Protein AF-A0A1I5DA30-F1 (afdb_monomer_lite)

Structure (mmCIF, N/CA/C/O backbone):
data_AF-A0A1I5DA30-F1
#
_entry.id   AF-A0A1I5DA30-F1
#
loop_
_atom_site.group_PDB
_atom_site.id
_atom_site.type_symbol
_atom_site.label_atom_id
_atom_site.label_alt_id
_atom_site.label_comp_id
_atom_site.label_asym_id
_atom_site.label_entity_id
_atom_site.label_seq_id
_atom_site.pdbx_PDB_ins_code
_atom_site.Cartn_x
_atom_site.Cartn_y
_atom_site.Cartn_z
_atom_site.occupancy
_atom_site.B_iso_or_equiv
_atom_site.auth_seq_id
_atom_site.auth_comp_id
_atom_site.auth_asym_id
_atom_site.auth_atom_id
_atom_site.pdbx_PDB_model_num
ATOM 1 N N . MET A 1 1 ? 41.205 16.013 -15.528 1.00 46.28 1 MET A N 1
ATOM 2 C CA . MET A 1 1 ? 39.921 15.356 -15.847 1.00 46.28 1 MET A CA 1
ATOM 3 C C . MET A 1 1 ? 38.847 16.432 -15.744 1.00 46.28 1 MET A C 1
ATOM 5 O O . MET A 1 1 ? 38.474 16.796 -14.638 1.00 46.28 1 MET A O 1
ATOM 9 N N . LEU A 1 2 ? 38.482 17.070 -16.859 1.00 53.66 2 LEU A N 1
ATOM 10 C CA . LEU A 1 2 ? 37.397 18.057 -16.873 1.00 53.66 2 LEU A CA 1
ATOM 11 C C . LEU A 1 2 ? 36.085 17.271 -16.854 1.00 53.66 2 LEU A C 1
ATOM 13 O O . LEU A 1 2 ? 35.839 16.479 -17.760 1.00 53.66 2 LEU A O 1
ATOM 17 N N . LEU A 1 3 ? 35.298 17.428 -15.789 1.00 59.16 3 LEU A N 1
ATOM 18 C CA . LEU A 1 3 ? 33.930 16.920 -15.739 1.00 59.16 3 LEU A CA 1
ATOM 19 C C . LEU A 1 3 ? 33.160 17.544 -16.904 1.00 59.16 3 LEU A C 1
ATOM 21 O O . LEU A 1 3 ? 33.033 18.765 -16.983 1.00 59.16 3 LEU A O 1
ATOM 25 N N . ASP A 1 4 ? 32.686 16.708 -17.821 1.00 70.38 4 ASP A N 1
ATOM 26 C CA . ASP A 1 4 ? 31.828 17.137 -18.918 1.00 70.38 4 ASP A CA 1
ATOM 27 C C . ASP A 1 4 ? 30.427 17.423 -18.363 1.00 70.38 4 ASP A C 1
ATOM 29 O O . ASP A 1 4 ? 29.541 16.566 -18.320 1.00 70.38 4 ASP A O 1
ATOM 33 N N . TRP A 1 5 ? 30.258 18.646 -17.860 1.00 70.69 5 TRP A N 1
ATOM 34 C CA . TRP A 1 5 ? 29.024 19.129 -17.245 1.00 70.69 5 TRP A CA 1
ATOM 35 C C . TRP A 1 5 ? 27.815 19.035 -18.187 1.00 70.69 5 TRP A C 1
ATOM 37 O O . TRP A 1 5 ? 26.694 18.867 -17.711 1.00 70.69 5 TRP A O 1
ATOM 47 N N . SER A 1 6 ? 28.024 19.048 -19.508 1.00 70.75 6 SER A N 1
ATOM 48 C CA . SER A 1 6 ? 26.951 18.860 -20.495 1.00 70.75 6 SER A CA 1
ATOM 49 C C . SER A 1 6 ? 26.363 17.438 -20.453 1.00 70.75 6 SER A C 1
ATOM 51 O O . SER A 1 6 ? 25.149 17.234 -20.551 1.00 70.75 6 SER A O 1
ATOM 53 N N . ASN A 1 7 ? 27.217 16.447 -20.192 1.00 74.94 7 ASN A N 1
ATOM 54 C CA . ASN A 1 7 ? 26.859 15.038 -20.046 1.00 74.94 7 ASN A CA 1
ATOM 55 C C . ASN A 1 7 ? 26.171 14.766 -18.694 1.00 74.94 7 ASN A C 1
ATOM 57 O O . ASN A 1 7 ? 25.268 13.940 -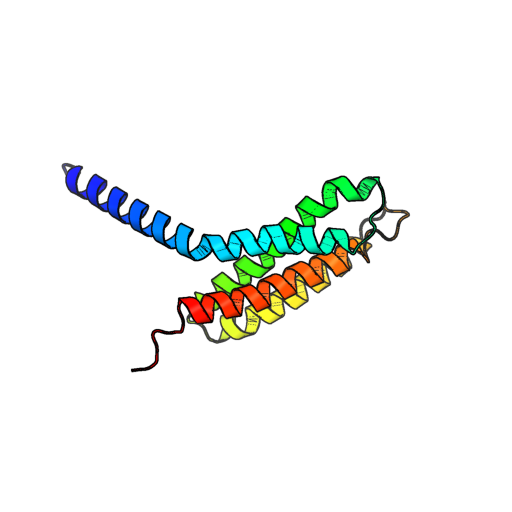18.594 1.00 74.94 7 ASN A O 1
ATOM 61 N N . VAL A 1 8 ? 26.560 15.495 -17.641 1.00 76.50 8 VAL A N 1
ATOM 62 C CA . VAL A 1 8 ? 25.922 15.403 -16.316 1.00 76.50 8 VAL A CA 1
ATOM 63 C C . VAL A 1 8 ? 24.512 15.999 -16.338 1.00 76.50 8 VAL A C 1
ATOM 65 O O . VAL A 1 8 ? 23.578 15.373 -15.841 1.00 76.50 8 VAL A O 1
ATOM 68 N N . VAL A 1 9 ? 24.332 17.173 -16.953 1.00 79.81 9 VAL A N 1
ATOM 69 C CA . VAL A 1 9 ? 23.024 17.848 -17.040 1.00 79.81 9 VAL A CA 1
ATOM 70 C C . VAL A 1 9 ? 22.032 17.048 -17.888 1.00 79.81 9 VAL A C 1
ATOM 72 O O . VAL A 1 9 ? 20.889 16.870 -17.473 1.00 79.81 9 VAL A O 1
ATOM 75 N N . SER A 1 10 ? 22.460 16.499 -19.027 1.00 78.06 10 SER A N 1
ATOM 76 C CA . SER A 1 10 ? 21.599 15.660 -19.877 1.00 78.06 10 SER A CA 1
ATOM 77 C C . SER A 1 10 ? 21.174 14.358 -19.186 1.00 78.06 10 SER A C 1
ATOM 79 O O . SER A 1 10 ? 20.002 13.987 -19.236 1.00 78.06 10 SER A O 1
ATOM 81 N N . ARG A 1 11 ? 22.082 13.695 -18.455 1.00 79.56 11 ARG A N 1
ATOM 82 C CA . ARG A 1 11 ? 21.745 12.516 -17.635 1.00 79.56 11 ARG A CA 1
ATOM 83 C C . ARG A 1 11 ? 20.801 12.854 -16.483 1.00 79.56 11 ARG A C 1
ATOM 85 O O . ARG A 1 11 ? 19.898 12.072 -16.199 1.00 79.56 11 ARG A O 1
ATOM 92 N N . ALA A 1 12 ? 20.983 14.005 -15.837 1.00 80.12 12 ALA A N 1
ATOM 93 C CA . ALA A 1 12 ? 20.091 14.465 -14.777 1.00 80.12 12 ALA A CA 1
ATOM 94 C C . ALA A 1 12 ? 18.681 14.766 -15.312 1.00 80.12 12 ALA A C 1
ATOM 96 O O . ALA A 1 12 ? 17.704 14.339 -14.704 1.00 80.12 12 ALA A O 1
ATOM 97 N N . GLN A 1 13 ? 18.569 15.423 -16.471 1.00 81.69 13 GLN A N 1
ATOM 98 C CA . GLN A 1 13 ? 17.285 15.675 -17.135 1.00 81.69 13 GLN A CA 1
ATOM 99 C C . GLN A 1 13 ? 16.580 14.374 -17.529 1.00 81.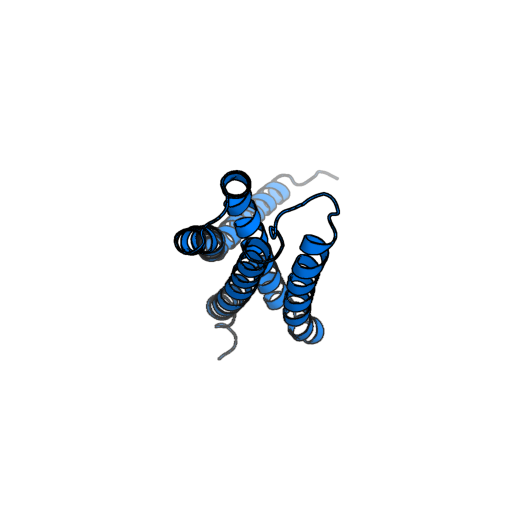69 13 GLN A C 1
ATOM 101 O O . GLN A 1 13 ? 15.389 14.229 -17.267 1.00 81.69 13 GLN A O 1
ATOM 106 N N . LEU A 1 14 ? 17.311 13.407 -18.090 1.00 81.69 14 LEU A N 1
ATOM 107 C CA . LEU A 1 14 ? 16.759 12.100 -18.450 1.00 81.69 14 LEU A CA 1
ATOM 108 C C . LEU A 1 14 ? 16.297 11.313 -17.212 1.00 81.69 14 LEU A C 1
ATOM 110 O O . LEU A 1 14 ? 15.220 10.726 -17.215 1.00 81.69 14 LEU A O 1
ATOM 114 N N . SER A 1 15 ? 17.086 11.334 -16.134 1.00 76.12 15 SER A N 1
ATOM 115 C CA . SER A 1 15 ? 16.725 10.717 -14.852 1.00 76.12 15 SER A CA 1
ATOM 116 C C . SER A 1 15 ? 15.464 11.348 -14.259 1.00 76.12 15 SER A C 1
ATOM 118 O O . SER A 1 15 ? 14.556 10.639 -13.835 1.00 76.12 15 SER A O 1
ATOM 120 N N . LEU A 1 16 ? 15.369 12.680 -14.293 1.00 83.56 16 LEU A N 1
ATOM 121 C CA . LEU A 1 16 ? 14.216 13.416 -13.783 1.00 83.56 16 LEU A CA 1
ATOM 122 C C . LEU A 1 16 ? 12.962 13.164 -14.630 1.00 83.56 16 LEU A C 1
ATOM 124 O O . LEU A 1 16 ? 11.883 12.978 -14.079 1.00 83.56 16 LEU A O 1
ATOM 128 N N . PHE A 1 17 ? 13.104 13.080 -15.952 1.00 82.62 17 PHE A N 1
ATOM 129 C CA . PHE A 1 17 ? 12.017 12.708 -16.856 1.00 82.62 17 PHE A CA 1
ATOM 130 C C . PHE A 1 17 ? 11.510 11.283 -16.589 1.00 82.62 17 PHE A C 1
ATOM 132 O O . PHE A 1 17 ? 10.309 11.084 -16.418 1.00 82.62 17 PHE A O 1
ATOM 139 N N . ASN A 1 18 ? 12.416 10.310 -16.456 1.00 78.06 18 ASN A N 1
ATOM 140 C CA . ASN A 1 18 ? 12.060 8.928 -16.120 1.00 78.06 18 ASN A CA 1
ATOM 141 C C . ASN A 1 18 ? 11.435 8.816 -14.723 1.00 78.06 18 ASN A C 1
ATOM 143 O O . ASN A 1 18 ? 10.518 8.027 -14.521 1.00 78.06 18 ASN A O 1
ATOM 147 N N . PHE A 1 19 ? 11.898 9.622 -13.765 1.00 77.69 19 PHE A N 1
ATOM 148 C CA . PHE A 1 19 ? 11.307 9.701 -12.433 1.00 77.69 19 PHE A CA 1
ATOM 149 C C . PHE A 1 19 ? 9.878 10.251 -12.477 1.00 77.69 19 PHE A C 1
ATOM 151 O O . PHE A 1 19 ? 8.995 9.689 -11.839 1.00 77.69 19 PHE A O 1
ATOM 158 N N . LEU A 1 20 ? 9.633 11.321 -13.240 1.00 81.81 20 LEU A N 1
ATOM 159 C CA . LEU A 1 20 ? 8.295 11.900 -13.388 1.00 81.81 20 LEU A CA 1
ATOM 160 C C . LEU A 1 20 ? 7.326 10.942 -14.088 1.00 81.81 20 LEU A C 1
ATOM 162 O O . LEU A 1 20 ? 6.182 10.838 -13.658 1.00 81.81 20 LEU A O 1
ATOM 166 N N . LEU A 1 21 ? 7.792 10.219 -15.109 1.00 78.75 21 LEU A N 1
ATOM 167 C CA . LEU A 1 21 ? 7.024 9.157 -15.765 1.00 78.75 21 LEU A CA 1
ATOM 168 C C . LEU A 1 21 ? 6.688 8.017 -14.796 1.00 78.75 21 LEU A C 1
ATOM 170 O O . LEU A 1 21 ? 5.527 7.642 -14.652 1.00 78.75 21 LEU A O 1
ATOM 174 N N . ALA A 1 22 ? 7.680 7.523 -14.051 1.00 74.88 22 ALA A N 1
ATOM 175 C CA . ALA A 1 22 ? 7.444 6.501 -13.036 1.00 74.88 22 ALA A CA 1
ATOM 176 C C . ALA A 1 22 ? 6.461 6.993 -11.959 1.00 74.88 22 ALA A C 1
ATOM 178 O O . ALA A 1 22 ? 5.589 6.250 -11.516 1.00 74.88 22 ALA A O 1
ATOM 179 N N . LEU A 1 23 ? 6.553 8.263 -11.559 1.00 79.25 23 LEU A N 1
ATOM 180 C CA . LEU A 1 23 ? 5.623 8.865 -10.609 1.00 79.25 23 LEU A CA 1
ATOM 181 C C . LEU A 1 23 ? 4.200 8.963 -11.179 1.00 79.25 23 LEU A C 1
ATOM 183 O O . LEU A 1 23 ? 3.245 8.706 -10.445 1.00 79.25 23 LEU A O 1
ATOM 187 N N . SER A 1 24 ? 4.039 9.304 -12.463 1.00 80.69 24 SER A N 1
ATOM 188 C CA . SER A 1 24 ? 2.721 9.338 -13.108 1.00 80.69 24 SER A CA 1
ATOM 189 C C . SER A 1 24 ? 2.080 7.959 -13.213 1.00 80.69 24 SER A C 1
ATOM 191 O O . SER A 1 24 ? 0.876 7.841 -12.998 1.00 80.69 24 SER A O 1
ATOM 193 N N . ASP A 1 25 ? 2.875 6.915 -13.448 1.00 77.06 25 ASP A N 1
ATOM 194 C CA . ASP A 1 25 ? 2.372 5.540 -13.518 1.00 77.06 25 ASP A CA 1
ATOM 195 C C . ASP A 1 25 ? 1.955 5.013 -12.134 1.00 77.06 25 ASP A C 1
ATOM 197 O O . ASP A 1 25 ? 1.020 4.221 -12.003 1.00 77.06 25 ASP A O 1
ATOM 201 N N . LEU A 1 26 ? 2.611 5.493 -11.071 1.00 81.00 26 LEU A N 1
ATOM 202 C CA . LEU A 1 26 ? 2.313 5.134 -9.681 1.00 81.00 26 LEU A CA 1
ATOM 203 C C . LEU A 1 26 ? 1.189 5.972 -9.053 1.00 81.00 26 LEU A C 1
ATOM 205 O O . LEU A 1 26 ? 0.598 5.554 -8.055 1.00 81.00 26 LEU A O 1
ATOM 209 N N . LEU A 1 27 ? 0.865 7.137 -9.618 1.00 85.56 27 LEU A N 1
ATOM 210 C CA . LEU A 1 27 ? -0.130 8.076 -9.088 1.00 85.56 27 LEU A CA 1
ATOM 211 C C . LEU A 1 27 ? -1.507 7.438 -8.812 1.00 85.56 27 LEU A C 1
ATOM 213 O O . LEU A 1 27 ? -2.043 7.662 -7.723 1.00 85.56 27 LEU A O 1
ATOM 217 N N . PRO A 1 28 ? -2.080 6.604 -9.707 1.00 85.44 28 PRO A N 1
ATOM 218 C CA . PRO A 1 28 ? -3.362 5.947 -9.447 1.00 85.44 28 PRO A CA 1
ATOM 219 C C . PRO A 1 28 ? -3.301 4.972 -8.265 1.00 85.44 28 PRO A C 1
ATOM 221 O O . PRO A 1 28 ? -4.231 4.905 -7.459 1.00 85.44 28 PRO A O 1
ATOM 224 N N . ALA A 1 29 ? -2.186 4.255 -8.118 1.00 86.88 29 ALA A N 1
ATOM 225 C CA . ALA A 1 29 ? -1.970 3.341 -7.006 1.00 86.88 29 ALA A CA 1
ATOM 226 C C . ALA A 1 29 ? -1.810 4.086 -5.671 1.00 86.88 29 ALA A C 1
ATOM 228 O O . ALA A 1 29 ? -2.390 3.684 -4.662 1.00 86.88 29 ALA A O 1
ATOM 229 N N . ILE A 1 30 ? -1.088 5.211 -5.674 1.00 88.06 30 ILE A N 1
ATOM 230 C CA . ILE A 1 30 ? -0.947 6.102 -4.514 1.00 88.06 30 ILE A CA 1
ATOM 231 C C . ILE A 1 30 ? -2.311 6.684 -4.116 1.00 88.06 30 ILE A C 1
ATOM 233 O O . ILE A 1 30 ? -2.672 6.673 -2.940 1.00 88.06 30 ILE A O 1
ATOM 237 N N . PHE A 1 31 ? -3.101 7.146 -5.088 1.00 90.44 31 PHE A N 1
ATOM 238 C CA . PHE A 1 31 ? -4.441 7.677 -4.840 1.00 90.44 31 PHE A CA 1
ATOM 239 C C . PHE A 1 31 ? -5.369 6.627 -4.221 1.00 90.44 31 PHE A C 1
ATOM 241 O O . PHE A 1 31 ? -6.091 6.916 -3.261 1.00 90.44 31 PHE A O 1
ATOM 248 N N . PHE A 1 32 ? -5.321 5.393 -4.731 1.00 88.94 32 PHE A N 1
ATOM 249 C CA . PHE A 1 32 ? -6.043 4.268 -4.148 1.00 88.94 32 PHE A CA 1
ATOM 250 C C . PHE A 1 32 ? -5.592 3.999 -2.707 1.00 88.94 32 PHE A C 1
ATOM 252 O O . PHE A 1 32 ? -6.435 3.895 -1.816 1.00 88.94 32 PHE A O 1
ATOM 259 N N . ALA A 1 33 ? -4.279 3.954 -2.459 1.00 87.44 33 ALA A N 1
ATOM 260 C CA . ALA A 1 33 ? -3.732 3.682 -1.134 1.00 87.44 33 ALA A CA 1
ATOM 261 C C . ALA A 1 33 ? -4.162 4.718 -0.079 1.00 87.44 33 ALA A C 1
ATOM 263 O O . ALA A 1 33 ? -4.300 4.358 1.088 1.00 87.44 33 ALA A O 1
ATOM 264 N N . ILE A 1 34 ? -4.433 5.962 -0.484 1.00 91.25 34 ILE A N 1
ATOM 265 C CA . ILE A 1 34 ? -4.963 7.024 0.384 1.00 91.25 34 ILE A CA 1
ATOM 266 C C . ILE A 1 34 ? -6.487 6.924 0.528 1.00 91.25 34 ILE A C 1
ATOM 268 O O . ILE A 1 34 ? -7.023 7.058 1.624 1.00 91.25 34 ILE A O 1
ATOM 272 N N . THR A 1 35 ? -7.210 6.683 -0.564 1.00 91.50 35 THR A N 1
ATOM 273 C CA . THR A 1 35 ? -8.680 6.749 -0.566 1.00 91.50 35 THR A CA 1
ATOM 274 C C . THR A 1 35 ? -9.310 5.519 0.084 1.00 91.50 35 THR A C 1
ATOM 276 O O . THR A 1 35 ? -10.294 5.636 0.810 1.00 91.50 35 THR A O 1
ATOM 279 N N . PHE A 1 36 ? -8.737 4.336 -0.129 1.00 89.94 36 PHE A N 1
ATOM 280 C CA . PHE A 1 36 ? -9.235 3.082 0.429 1.00 89.94 36 PHE A CA 1
ATOM 281 C C . PHE A 1 36 ? -9.379 3.085 1.966 1.00 89.94 36 PHE A C 1
ATOM 283 O O . PHE A 1 36 ? -10.474 2.783 2.448 1.00 89.94 36 PHE A O 1
ATOM 290 N N . PRO A 1 37 ? -8.360 3.472 2.758 1.00 86.62 37 PRO A N 1
ATOM 291 C CA . PRO A 1 37 ? -8.499 3.561 4.209 1.00 86.62 37 PRO A CA 1
ATOM 292 C C . PRO A 1 37 ? -9.514 4.626 4.630 1.00 86.62 37 PRO A C 1
ATOM 294 O O . PRO A 1 37 ? -10.283 4.377 5.553 1.00 86.62 37 PRO A O 1
ATOM 297 N N . LEU A 1 38 ? -9.593 5.768 3.936 1.00 88.75 38 LEU A N 1
ATOM 298 C CA . LEU A 1 38 ? -10.594 6.804 4.227 1.00 88.75 38 LEU A CA 1
ATOM 299 C C . LEU A 1 38 ? -12.026 6.302 4.018 1.00 88.75 38 LEU A C 1
ATOM 301 O O . LEU A 1 38 ? -12.901 6.579 4.834 1.00 88.75 38 LEU A O 1
ATOM 305 N N . VAL A 1 39 ? -12.260 5.523 2.960 1.00 87.50 39 VAL A N 1
ATOM 306 C CA . VAL A 1 39 ? -13.550 4.866 2.724 1.00 87.50 39 VAL A CA 1
ATOM 307 C C . VAL A 1 39 ? -13.831 3.840 3.819 1.00 87.50 39 VAL A C 1
ATOM 309 O O . VAL A 1 39 ? -14.943 3.801 4.336 1.00 87.50 39 VAL A O 1
ATOM 312 N N . LEU A 1 40 ? -12.834 3.050 4.231 1.00 82.50 40 LEU A N 1
ATOM 313 C CA . LEU A 1 40 ? -12.998 2.055 5.292 1.00 82.50 40 LEU A CA 1
ATOM 314 C C . LEU A 1 40 ? -13.366 2.695 6.644 1.00 82.50 40 LEU A C 1
ATOM 316 O O . LEU A 1 40 ? -14.203 2.158 7.369 1.00 82.50 40 LEU A O 1
ATOM 320 N N . LEU A 1 41 ? -12.802 3.867 6.959 1.00 81.88 41 LEU A N 1
ATOM 321 C CA . LEU A 1 41 ? -13.139 4.631 8.165 1.00 81.88 41 LEU A CA 1
ATOM 322 C C . LEU A 1 41 ? -14.625 5.017 8.237 1.00 81.88 41 LEU A C 1
ATOM 324 O O . LEU A 1 41 ? -15.152 5.147 9.338 1.00 81.88 41 LEU A O 1
ATOM 328 N N . LEU A 1 42 ? -15.326 5.156 7.103 1.00 81.75 42 LEU A N 1
ATOM 329 C CA . LEU A 1 42 ? -16.769 5.442 7.092 1.00 81.75 42 LEU A CA 1
ATOM 330 C C . LEU A 1 42 ? -17.606 4.284 7.660 1.00 81.75 42 LEU A C 1
ATOM 332 O O . LEU A 1 42 ? -18.729 4.499 8.113 1.00 81.75 42 LEU A O 1
ATOM 336 N N . PHE A 1 43 ? -17.064 3.063 7.655 1.00 79.31 43 PHE A N 1
ATOM 337 C CA . PHE A 1 43 ? -17.762 1.851 8.094 1.00 79.31 43 PHE A CA 1
ATOM 338 C C . PHE A 1 43 ? -17.367 1.393 9.504 1.00 79.31 43 PHE A C 1
ATOM 340 O O . PHE A 1 43 ? -18.026 0.517 10.066 1.00 79.31 43 PHE A O 1
ATOM 347 N N . ILE A 1 44 ? -16.317 1.971 10.100 1.00 73.94 44 ILE A N 1
ATOM 348 C CA . ILE A 1 44 ? -15.767 1.530 11.388 1.00 73.94 44 ILE A CA 1
ATOM 349 C C . ILE A 1 44 ? -15.888 2.647 12.425 1.00 73.94 44 ILE A C 1
ATOM 351 O O . ILE A 1 44 ? -15.412 3.762 12.237 1.00 73.94 44 ILE A O 1
ATOM 355 N N . ARG A 1 45 ? -16.511 2.334 13.567 1.00 69.38 45 ARG A N 1
ATOM 356 C CA . ARG A 1 45 ? -16.608 3.254 14.709 1.00 69.38 45 ARG A CA 1
ATOM 357 C C . ARG A 1 45 ? -15.416 3.060 15.647 1.00 69.38 45 ARG A C 1
ATOM 359 O O . ARG A 1 45 ? -15.337 2.026 16.316 1.00 69.38 45 ARG A O 1
ATOM 366 N N . PHE A 1 46 ? -14.538 4.059 15.677 1.00 68.25 46 PHE A N 1
ATOM 367 C CA . PHE A 1 46 ? -13.407 4.182 16.602 1.00 68.25 46 PHE A CA 1
ATOM 368 C C . PHE A 1 46 ? -13.774 5.040 17.815 1.00 68.25 46 PHE A C 1
ATOM 370 O O . PHE A 1 46 ? -14.615 5.941 17.703 1.00 68.25 46 PHE A O 1
ATOM 377 N N . ASP A 1 47 ? -13.126 4.784 18.948 1.00 70.81 47 ASP A N 1
ATOM 378 C CA . ASP A 1 47 ? -13.261 5.603 20.155 1.00 70.81 47 ASP A CA 1
ATOM 379 C C . ASP A 1 47 ? -12.554 6.960 19.972 1.00 70.81 47 ASP A C 1
ATOM 381 O O . ASP A 1 47 ? -11.678 7.113 19.119 1.00 70.81 47 ASP A O 1
ATOM 385 N N . GLU A 1 48 ? -12.954 7.992 20.724 1.00 64.56 48 GLU A N 1
ATOM 386 C CA . GLU A 1 48 ? -12.525 9.383 20.473 1.00 64.56 48 GLU A CA 1
ATOM 387 C C . GLU A 1 48 ? -11.004 9.583 20.482 1.00 64.56 48 GLU A C 1
ATOM 389 O O . GLU A 1 48 ? -10.493 10.352 19.669 1.00 64.56 48 GLU A O 1
ATOM 394 N N . GLY A 1 49 ? -10.279 8.844 21.327 1.00 63.62 49 GLY A N 1
ATOM 395 C CA . GLY A 1 49 ? -8.814 8.876 21.367 1.00 63.62 49 GLY A CA 1
ATOM 396 C C . GLY A 1 49 ? -8.136 8.214 20.160 1.00 63.62 49 GLY A C 1
ATOM 397 O O . GLY A 1 49 ? -7.018 8.577 19.805 1.00 63.62 49 GLY A O 1
ATOM 398 N N . GLU A 1 50 ? -8.810 7.278 19.490 1.00 63.91 50 GLU A N 1
ATOM 399 C CA . GLU A 1 50 ? -8.271 6.526 18.349 1.00 63.91 50 GLU A CA 1
ATOM 400 C C . GLU A 1 50 ? -8.566 7.206 17.007 1.00 63.91 50 GLU A C 1
ATOM 402 O O . GLU A 1 50 ? -7.807 7.050 16.052 1.00 63.91 50 GLU A O 1
ATOM 407 N N . LYS A 1 51 ? -9.638 8.007 16.924 1.00 66.62 51 LYS A N 1
ATOM 408 C CA . LYS A 1 51 ? -10.074 8.677 15.683 1.00 66.62 51 LYS A CA 1
ATOM 409 C C . LYS A 1 51 ? -9.008 9.567 15.045 1.00 66.62 51 LYS A C 1
ATOM 411 O O . LYS A 1 51 ? -9.036 9.761 13.834 1.00 66.62 51 LYS A O 1
ATOM 416 N N . VAL A 1 52 ? -8.095 10.119 15.843 1.00 71.44 52 VAL A N 1
ATOM 417 C CA . VAL A 1 52 ? -7.037 11.016 15.355 1.00 71.44 52 VAL A CA 1
ATOM 418 C C . VAL A 1 52 ? -5.890 10.230 14.712 1.00 71.44 52 VAL A C 1
ATOM 420 O O . VAL A 1 52 ? -5.344 10.658 13.698 1.00 71.44 52 VAL A O 1
ATOM 423 N N . LEU A 1 53 ? -5.543 9.067 15.269 1.00 74.00 53 LEU A N 1
ATOM 424 C CA . LEU A 1 53 ? -4.411 8.245 14.821 1.00 74.00 53 LEU A CA 1
ATOM 425 C C . LEU A 1 53 ? -4.815 7.215 13.757 1.00 74.00 53 LEU A C 1
ATOM 427 O O . LEU A 1 53 ? -4.008 6.878 12.889 1.00 74.00 53 LEU A O 1
ATOM 431 N N . ALA A 1 54 ? -6.074 6.768 13.771 1.00 76.75 54 ALA A N 1
ATOM 432 C CA . ALA A 1 54 ? -6.579 5.740 12.867 1.00 76.75 54 ALA A CA 1
ATOM 433 C C . ALA A 1 54 ? -6.385 6.054 11.368 1.00 76.75 54 ALA A C 1
ATOM 435 O O . ALA A 1 54 ? -5.915 5.177 10.642 1.00 76.75 54 ALA A O 1
ATOM 436 N N . PRO A 1 55 ? -6.657 7.274 10.861 1.00 81.56 55 PRO A N 1
ATOM 437 C CA . PRO A 1 55 ? -6.463 7.580 9.445 1.00 81.56 55 PRO A CA 1
ATOM 438 C C . PRO A 1 55 ? -5.002 7.480 9.017 1.00 81.56 55 PRO A C 1
ATOM 440 O O . PRO A 1 55 ? -4.709 6.964 7.938 1.00 81.56 55 PRO A O 1
ATOM 443 N N . PHE A 1 56 ? -4.086 7.945 9.868 1.00 82.19 56 PHE A N 1
ATOM 444 C CA . PHE A 1 56 ? -2.657 7.916 9.586 1.00 82.19 56 PHE A CA 1
ATOM 445 C C . PHE A 1 56 ? -2.135 6.478 9.545 1.00 82.19 56 PHE A C 1
ATOM 447 O O . PHE A 1 56 ? -1.510 6.073 8.566 1.00 82.19 56 PHE A O 1
ATOM 454 N N . GLU A 1 57 ? -2.449 5.687 10.570 1.00 77.94 57 GLU A N 1
ATOM 455 C CA . GLU A 1 57 ? -2.013 4.296 10.663 1.00 77.94 57 GLU A CA 1
ATOM 456 C C . GLU A 1 57 ? -2.596 3.434 9.536 1.00 77.94 57 GLU A C 1
ATOM 458 O O . GLU A 1 57 ? -1.851 2.715 8.872 1.00 77.94 57 GLU A O 1
ATOM 463 N N . LEU A 1 58 ? -3.898 3.537 9.241 1.00 84.38 58 LEU A N 1
ATOM 464 C CA . LEU A 1 58 ? -4.501 2.772 8.143 1.00 84.38 58 LEU A CA 1
ATOM 465 C C . LEU A 1 58 ? -3.907 3.156 6.784 1.00 84.38 58 LEU A C 1
ATOM 467 O O . LEU A 1 58 ? -3.657 2.282 5.956 1.00 84.38 58 LEU A O 1
ATOM 471 N N . THR A 1 59 ? -3.631 4.441 6.562 1.00 86.38 59 THR A N 1
ATOM 472 C CA . THR A 1 59 ? -2.968 4.907 5.337 1.00 86.38 59 THR A CA 1
ATOM 473 C C . THR A 1 59 ? -1.553 4.354 5.227 1.00 86.38 59 THR A C 1
ATOM 475 O O . THR A 1 59 ? -1.176 3.836 4.178 1.00 86.38 59 THR A O 1
ATOM 478 N N . PHE A 1 60 ? -0.789 4.370 6.317 1.00 83.44 60 PHE A N 1
ATOM 479 C CA . PHE A 1 60 ? 0.542 3.772 6.368 1.00 83.44 60 PHE A CA 1
ATOM 480 C C . PHE A 1 60 ? 0.518 2.274 6.014 1.00 83.44 60 PHE A C 1
ATOM 482 O O . PHE A 1 60 ? 1.282 1.823 5.161 1.00 83.44 60 PHE A O 1
ATOM 489 N N . PHE A 1 61 ? -0.414 1.514 6.589 1.00 82.12 61 PHE A N 1
ATOM 490 C CA . PHE A 1 61 ? -0.599 0.092 6.288 1.00 82.12 61 PHE A CA 1
ATOM 491 C C . PHE A 1 61 ? -1.026 -0.170 4.835 1.00 82.12 61 PHE A C 1
ATOM 493 O O . PHE A 1 61 ? -0.542 -1.106 4.197 1.00 82.12 61 PHE A O 1
ATOM 500 N N . SER A 1 62 ? -1.857 0.705 4.271 1.00 87.62 62 SER A N 1
ATOM 501 C CA . SER A 1 62 ? -2.212 0.694 2.848 1.00 87.62 62 SER A CA 1
ATOM 502 C C . SER A 1 62 ? -0.987 0.830 1.943 1.00 87.62 62 SER A C 1
ATOM 504 O O . SER A 1 62 ? -0.821 0.063 0.991 1.00 87.62 62 SER A O 1
ATOM 506 N N . PHE A 1 63 ? -0.093 1.767 2.275 1.00 85.62 63 PHE A N 1
ATOM 507 C CA . PHE A 1 63 ? 1.158 1.971 1.549 1.00 85.62 63 PHE A CA 1
ATOM 508 C C . PHE A 1 63 ? 2.111 0.787 1.680 1.00 85.62 63 PHE A C 1
ATOM 510 O O . PHE A 1 63 ? 2.762 0.448 0.697 1.00 85.62 63 PHE A O 1
ATOM 517 N N . ILE A 1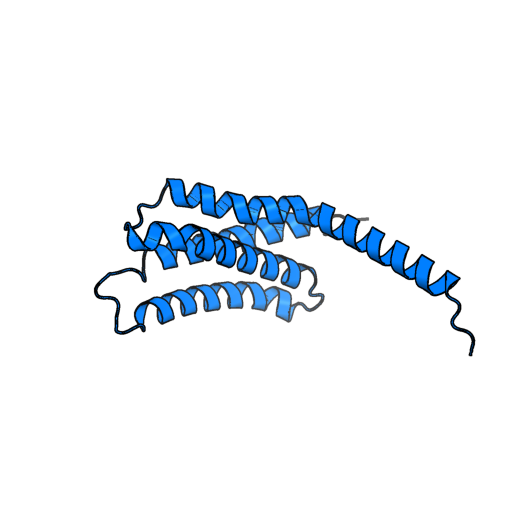 64 ? 2.167 0.120 2.837 1.00 83.81 64 ILE A N 1
ATOM 518 C CA . ILE A 1 64 ? 2.945 -1.119 2.991 1.00 83.81 64 ILE A CA 1
ATOM 519 C C . ILE A 1 64 ? 2.433 -2.191 2.026 1.00 83.81 64 ILE A C 1
ATOM 521 O O . ILE A 1 64 ? 3.230 -2.787 1.302 1.00 83.81 64 ILE A O 1
ATOM 525 N N . GLY A 1 65 ? 1.116 -2.414 1.978 1.00 81.94 65 GLY A N 1
ATOM 526 C CA . GLY A 1 65 ? 0.515 -3.381 1.058 1.00 81.94 65 GLY A CA 1
ATOM 527 C C . GLY A 1 65 ? 0.860 -3.080 -0.403 1.00 81.94 65 GLY A C 1
ATOM 528 O O . GLY A 1 65 ? 1.273 -3.972 -1.146 1.00 81.94 65 GLY A O 1
ATOM 529 N N . LEU A 1 66 ? 0.770 -1.806 -0.795 1.00 86.50 66 LEU A N 1
ATOM 530 C CA . LEU A 1 66 ? 1.119 -1.364 -2.142 1.00 86.50 66 LEU A CA 1
ATOM 531 C C . LEU A 1 66 ? 2.620 -1.500 -2.449 1.00 86.50 66 LEU A C 1
ATOM 533 O O . LEU A 1 66 ? 2.986 -1.950 -3.534 1.00 86.50 66 LEU A O 1
ATOM 537 N N . LEU A 1 67 ? 3.489 -1.136 -1.504 1.00 83.12 67 LEU A N 1
ATOM 538 C CA . LEU A 1 67 ? 4.939 -1.256 -1.645 1.00 83.12 67 LEU A CA 1
ATOM 539 C C . LEU A 1 67 ? 5.341 -2.714 -1.855 1.00 83.12 67 LEU A C 1
ATOM 541 O O . LEU A 1 67 ? 6.143 -3.009 -2.735 1.00 83.12 67 LEU A O 1
ATOM 545 N N . VAL A 1 68 ? 4.761 -3.634 -1.084 1.00 79.62 68 VAL A N 1
ATOM 546 C CA . VAL A 1 68 ? 5.029 -5.061 -1.258 1.00 79.62 68 VAL A CA 1
ATOM 547 C C . VAL A 1 68 ? 4.547 -5.541 -2.622 1.00 79.62 68 VAL A C 1
ATOM 549 O O . VAL A 1 68 ? 5.295 -6.245 -3.295 1.00 79.62 68 VAL A O 1
ATOM 552 N N . ALA A 1 69 ? 3.367 -5.123 -3.085 1.00 80.81 69 ALA A N 1
ATOM 553 C CA . ALA A 1 69 ? 2.906 -5.451 -4.434 1.00 80.81 69 ALA A CA 1
ATOM 554 C C . ALA A 1 69 ? 3.890 -4.964 -5.514 1.00 80.81 69 ALA A C 1
ATOM 556 O O . ALA A 1 69 ? 4.229 -5.711 -6.429 1.00 80.81 69 ALA A O 1
ATOM 557 N N . TYR A 1 70 ? 4.407 -3.744 -5.367 1.00 78.50 70 TYR A N 1
ATOM 558 C CA . TYR A 1 70 ? 5.390 -3.177 -6.289 1.00 78.50 70 TYR A CA 1
ATOM 559 C C . TYR A 1 70 ? 6.723 -3.941 -6.272 1.00 78.50 70 TYR A C 1
ATOM 561 O O . TYR A 1 70 ? 7.269 -4.265 -7.323 1.00 78.50 70 TYR A O 1
ATOM 569 N N . LEU A 1 71 ? 7.232 -4.285 -5.085 1.00 75.69 71 LEU A N 1
ATOM 570 C CA . LEU A 1 71 ? 8.455 -5.080 -4.935 1.00 75.69 71 LEU A CA 1
ATOM 571 C C . LEU A 1 71 ? 8.289 -6.507 -5.468 1.00 75.69 71 LEU A C 1
ATOM 573 O O . LEU A 1 71 ? 9.223 -7.046 -6.055 1.00 75.69 71 LEU A O 1
ATOM 577 N N . THR A 1 72 ? 7.105 -7.098 -5.290 1.00 74.69 72 THR A N 1
ATOM 578 C CA . THR A 1 72 ? 6.757 -8.421 -5.830 1.00 74.69 72 THR A CA 1
ATOM 579 C C . THR A 1 72 ? 6.805 -8.385 -7.352 1.00 74.69 72 THR A C 1
ATOM 581 O O . THR A 1 72 ? 7.425 -9.249 -7.956 1.00 74.69 72 THR A O 1
ATOM 584 N N . TYR A 1 73 ? 6.241 -7.340 -7.961 1.00 73.62 73 TYR A N 1
ATOM 585 C CA . TYR A 1 73 ? 6.300 -7.127 -9.405 1.00 73.62 73 TYR A CA 1
ATOM 586 C C . TYR A 1 73 ? 7.735 -6.903 -9.924 1.00 73.62 73 TYR A C 1
ATOM 588 O O . TYR A 1 73 ? 8.123 -7.462 -10.946 1.00 73.62 73 TYR A O 1
ATOM 596 N N . LEU A 1 74 ? 8.549 -6.098 -9.230 1.00 72.69 74 LEU A N 1
ATOM 597 C CA . LEU A 1 74 ? 9.943 -5.862 -9.633 1.00 72.69 74 LEU A CA 1
ATOM 598 C C . LEU A 1 74 ? 10.843 -7.090 -9.448 1.00 72.69 74 LEU A C 1
ATOM 600 O O . LEU A 1 74 ? 11.924 -7.160 -10.045 1.00 72.69 74 LEU A O 1
ATOM 604 N N . SER A 1 75 ? 10.435 -8.035 -8.603 1.00 68.38 75 SER A N 1
ATOM 605 C CA . SER A 1 75 ? 11.197 -9.245 -8.358 1.00 68.38 75 SER A CA 1
ATOM 606 C C . SER A 1 75 ? 11.168 -10.151 -9.584 1.00 68.38 75 SER A C 1
ATOM 608 O O . SER A 1 75 ? 10.137 -10.694 -9.957 1.00 68.38 75 SER A O 1
ATOM 610 N N . LYS A 1 76 ? 12.343 -10.385 -10.170 1.00 63.69 76 LYS A N 1
ATOM 611 C CA . LYS A 1 76 ? 12.550 -11.432 -11.186 1.00 63.69 76 LYS A CA 1
ATOM 612 C C . LYS A 1 76 ? 12.735 -12.821 -10.572 1.00 63.69 76 LYS A C 1
ATOM 614 O O . LYS A 1 76 ? 12.866 -13.801 -11.298 1.00 63.69 76 LYS A O 1
ATOM 619 N N . ASP A 1 77 ? 12.812 -12.885 -9.245 1.00 60.91 77 ASP A N 1
ATOM 620 C CA . ASP A 1 77 ? 13.033 -14.106 -8.489 1.00 60.91 77 ASP A CA 1
ATOM 621 C C . ASP A 1 77 ? 11.689 -14.715 -8.080 1.00 60.91 77 ASP A C 1
ATOM 623 O O . ASP A 1 77 ? 10.964 -14.156 -7.248 1.00 60.91 77 ASP A O 1
ATOM 627 N N . THR A 1 78 ? 11.390 -15.899 -8.618 1.00 61.91 78 THR A N 1
ATOM 628 C CA . THR A 1 78 ? 10.174 -16.680 -8.324 1.00 61.91 78 THR A CA 1
ATOM 629 C C . THR A 1 78 ? 10.008 -16.990 -6.834 1.00 61.91 78 THR A C 1
ATOM 631 O O . THR A 1 78 ? 8.899 -17.215 -6.357 1.00 61.91 78 THR A O 1
ATOM 634 N N . LEU A 1 79 ? 11.099 -17.008 -6.062 1.00 55.41 79 LEU A N 1
ATOM 635 C CA . LEU A 1 79 ? 11.048 -17.196 -4.610 1.00 55.41 79 LEU A CA 1
ATOM 636 C C . LEU A 1 79 ? 10.438 -15.985 -3.900 1.00 55.41 79 LEU A C 1
ATOM 638 O O . LEU A 1 79 ? 9.551 -16.148 -3.066 1.00 55.41 79 LEU A O 1
ATOM 642 N N . LEU A 1 80 ? 10.886 -14.778 -4.244 1.00 58.53 80 LEU A N 1
ATOM 643 C CA . LEU A 1 80 ? 10.373 -13.526 -3.686 1.00 58.53 80 LEU A CA 1
ATOM 644 C C . LEU A 1 80 ? 8.925 -13.282 -4.120 1.00 58.53 80 LEU A C 1
ATOM 646 O O . LEU A 1 80 ? 8.117 -12.891 -3.283 1.00 58.53 80 LEU A O 1
ATOM 650 N N . GLU A 1 81 ? 8.581 -13.607 -5.369 1.00 62.84 81 GLU A N 1
ATOM 651 C CA . GLU A 1 81 ? 7.210 -13.528 -5.891 1.00 62.84 81 GLU A CA 1
ATOM 652 C C . GLU A 1 81 ? 6.216 -14.363 -5.059 1.00 62.84 81 GLU A C 1
ATOM 654 O O . GLU A 1 81 ? 5.110 -13.919 -4.755 1.00 62.84 81 GLU A O 1
ATOM 659 N N . ASN A 1 82 ? 6.647 -15.544 -4.603 1.00 63.41 82 ASN A N 1
ATOM 660 C CA . ASN A 1 82 ? 5.831 -16.446 -3.787 1.00 63.41 82 ASN A CA 1
ATOM 661 C C . ASN A 1 82 ? 5.900 -16.152 -2.273 1.00 63.41 82 ASN A C 1
ATOM 663 O O . ASN A 1 82 ? 4.948 -16.419 -1.533 1.00 63.41 82 ASN A O 1
ATOM 667 N N . LEU A 1 83 ? 7.017 -15.604 -1.782 1.00 61.56 83 LEU A N 1
ATOM 668 C CA . LEU A 1 83 ? 7.241 -15.352 -0.354 1.00 61.56 83 LEU A CA 1
ATOM 669 C C . LEU A 1 83 ? 6.695 -14.002 0.117 1.00 61.56 83 LEU A C 1
ATOM 671 O O . LEU A 1 83 ? 6.147 -13.940 1.215 1.00 61.56 83 LEU A O 1
ATOM 675 N N . LEU A 1 84 ? 6.809 -12.932 -0.674 1.00 66.12 84 LEU A N 1
ATOM 676 C CA . LEU A 1 84 ? 6.348 -11.584 -0.302 1.00 66.12 84 LEU A CA 1
ATOM 677 C C . LEU A 1 84 ? 4.861 -11.520 0.098 1.00 66.12 84 LEU A C 1
ATOM 679 O O . LEU A 1 84 ? 4.567 -10.927 1.141 1.00 66.12 84 LEU A O 1
ATOM 683 N N . PRO A 1 85 ? 3.928 -12.174 -0.623 1.00 64.88 85 PRO A N 1
ATOM 684 C CA . PRO A 1 85 ? 2.525 -12.231 -0.211 1.00 64.88 85 PRO A CA 1
ATOM 685 C C . PRO A 1 85 ? 2.360 -12.914 1.155 1.00 64.88 85 PRO A C 1
ATOM 687 O O . PRO A 1 85 ? 1.624 -12.438 2.020 1.00 64.88 85 PRO A O 1
ATOM 690 N N . SER A 1 86 ? 3.104 -14.001 1.381 1.00 66.38 86 SER A N 1
ATOM 691 C CA . SER A 1 86 ? 3.110 -14.741 2.648 1.00 66.38 86 SER A CA 1
ATOM 692 C C . SER A 1 86 ? 3.690 -13.899 3.790 1.00 66.38 86 SER A C 1
ATOM 694 O O . SER A 1 86 ? 3.147 -13.892 4.893 1.00 66.38 86 SER A O 1
ATOM 696 N N . PHE A 1 87 ? 4.739 -13.118 3.521 1.00 65.06 87 PHE A N 1
ATOM 697 C CA . PHE A 1 87 ? 5.321 -12.178 4.476 1.00 65.06 87 PHE A CA 1
ATOM 698 C C . PHE A 1 87 ? 4.357 -11.056 4.857 1.00 65.06 87 PHE A C 1
ATOM 700 O O . PHE A 1 87 ? 4.341 -10.679 6.021 1.00 65.06 87 PHE A O 1
ATOM 707 N N . VAL A 1 88 ? 3.523 -10.557 3.938 1.00 67.06 88 VAL A N 1
ATOM 708 C CA . VAL A 1 88 ? 2.481 -9.560 4.257 1.00 67.06 88 VAL A CA 1
ATOM 709 C C . VAL A 1 88 ? 1.436 -10.135 5.197 1.00 67.06 88 VAL A C 1
ATOM 711 O O . VAL A 1 88 ? 1.080 -9.489 6.179 1.00 67.06 88 VAL A O 1
ATOM 714 N N . VAL A 1 89 ? 0.974 -11.358 4.933 1.00 65.75 89 VAL A N 1
ATOM 715 C CA . VAL A 1 89 ? 0.022 -12.047 5.814 1.00 65.75 89 VAL A CA 1
ATOM 716 C C . VAL A 1 89 ? 0.637 -12.257 7.200 1.00 65.75 89 VAL A C 1
ATOM 718 O O . VAL A 1 89 ? -0.007 -11.975 8.209 1.00 65.75 89 VAL A O 1
ATOM 721 N N . ILE A 1 90 ? 1.905 -12.670 7.258 1.00 64.44 90 ILE A N 1
ATOM 722 C CA . ILE A 1 90 ? 2.649 -12.864 8.507 1.00 64.44 90 ILE A CA 1
ATOM 723 C C . ILE A 1 90 ? 2.877 -11.532 9.240 1.00 64.44 90 ILE A C 1
ATOM 725 O O . ILE A 1 90 ? 2.663 -11.462 10.446 1.00 64.44 90 ILE A O 1
ATOM 729 N N . LEU A 1 91 ? 3.250 -10.455 8.544 1.00 65.75 91 LEU A N 1
ATOM 730 C CA . LEU A 1 91 ? 3.414 -9.114 9.118 1.00 65.75 91 LEU A CA 1
ATOM 731 C C . LEU A 1 91 ? 2.093 -8.579 9.664 1.00 65.75 91 LEU A C 1
ATOM 733 O O . LEU A 1 91 ? 2.061 -8.100 10.793 1.00 65.75 91 LEU A O 1
ATOM 737 N N . ALA A 1 92 ? 0.996 -8.712 8.915 1.00 64.56 92 ALA A N 1
ATOM 738 C CA . ALA A 1 92 ? -0.338 -8.342 9.379 1.00 64.56 92 ALA A CA 1
ATOM 739 C C . ALA A 1 92 ? -0.730 -9.132 10.640 1.00 64.56 92 ALA A C 1
ATOM 741 O O . ALA A 1 92 ? -1.277 -8.559 11.582 1.00 64.56 92 ALA A O 1
ATOM 742 N N . PHE A 1 93 ? -0.382 -10.420 10.702 1.00 64.94 93 PHE A N 1
ATOM 743 C CA . PHE A 1 93 ? -0.582 -11.261 11.882 1.00 64.94 93 PHE A CA 1
ATOM 744 C C . PHE A 1 93 ? 0.304 -10.839 13.068 1.00 64.94 93 PHE A C 1
ATOM 746 O O . PHE A 1 93 ? -0.155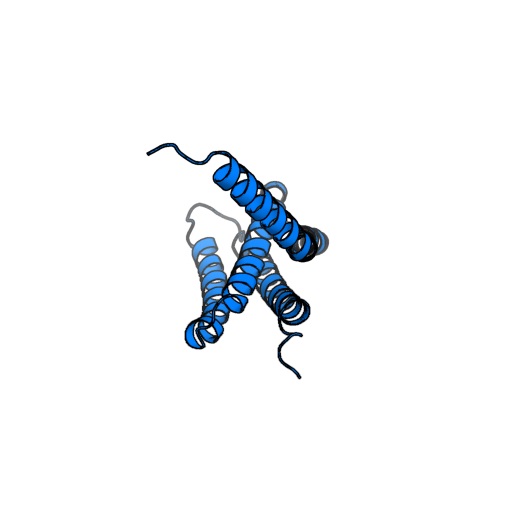 -10.788 14.209 1.00 64.94 93 PHE A O 1
ATOM 753 N N . PHE A 1 94 ? 1.561 -10.457 12.830 1.00 59.66 94 PHE A N 1
ATOM 754 C CA . PHE A 1 94 ? 2.441 -9.937 13.879 1.00 59.66 94 PHE A CA 1
ATOM 755 C C . PHE A 1 94 ? 1.982 -8.575 14.399 1.00 59.66 94 PHE A C 1
ATOM 757 O O . PHE A 1 94 ? 1.995 -8.363 15.608 1.00 59.66 94 PHE A O 1
ATOM 764 N N . PHE A 1 95 ? 1.493 -7.680 13.539 1.00 62.97 95 PHE A N 1
ATOM 765 C CA . PHE A 1 95 ? 0.861 -6.435 13.977 1.00 62.97 95 PHE A CA 1
ATOM 766 C C . PHE A 1 95 ? -0.391 -6.699 14.831 1.00 62.97 95 PHE A C 1
ATOM 768 O O . PHE A 1 95 ? -0.630 -5.966 15.793 1.00 62.97 95 PHE A O 1
ATOM 775 N N . GLN A 1 96 ? -1.121 -7.796 14.571 1.00 61.19 96 GLN A N 1
ATOM 776 C CA . GLN A 1 96 ? -2.198 -8.279 15.448 1.00 61.19 96 GLN A CA 1
ATOM 777 C C . GLN A 1 96 ? -1.726 -8.780 16.808 1.00 61.19 96 GLN A C 1
ATOM 779 O O . GLN A 1 96 ? -2.384 -8.530 17.820 1.00 61.19 96 GLN A O 1
ATOM 784 N N . LEU A 1 97 ? -0.572 -9.433 16.860 1.00 57.44 97 LEU A N 1
ATOM 785 C CA . LEU A 1 97 ? 0.036 -9.886 18.106 1.00 57.44 97 LEU A CA 1
ATOM 786 C C . LEU A 1 97 ? 0.613 -8.728 18.932 1.00 57.44 97 LEU A C 1
ATOM 788 O O . LEU A 1 97 ? 0.343 -8.647 20.129 1.00 57.44 97 LEU A O 1
ATOM 792 N N . PHE A 1 98 ? 1.339 -7.795 18.313 1.00 51.53 98 PHE A N 1
ATOM 793 C CA . PHE A 1 98 ? 1.972 -6.673 19.018 1.00 51.53 98 PHE A CA 1
ATOM 794 C C . PHE A 1 98 ? 0.970 -5.643 19.552 1.00 51.53 98 PHE A C 1
ATOM 796 O O . PHE A 1 98 ? 1.199 -5.059 20.615 1.00 51.53 98 PHE A O 1
ATOM 803 N N . GLY A 1 99 ? -0.177 -5.464 18.886 1.00 51.47 99 GLY A N 1
ATOM 804 C CA . GLY A 1 99 ? -1.283 -4.658 19.414 1.00 51.47 99 GLY A CA 1
ATOM 805 C C . GLY A 1 99 ? -1.832 -5.178 20.750 1.00 51.47 99 GLY A C 1
ATOM 806 O O . GLY A 1 99 ? -2.397 -4.407 21.520 1.00 51.47 99 GLY A O 1
ATOM 807 N N . ARG A 1 100 ? -1.622 -6.466 21.062 1.00 53.34 100 ARG A N 1
ATOM 808 C CA . ARG A 1 100 ? -2.058 -7.100 22.318 1.00 53.34 100 ARG A CA 1
ATOM 809 C C . ARG A 1 100 ? -1.007 -7.062 23.431 1.00 53.34 100 ARG A C 1
ATOM 811 O O . ARG A 1 100 ? -1.364 -7.296 24.579 1.00 53.34 100 ARG A O 1
ATOM 818 N N . THR A 1 101 ? 0.267 -6.787 23.132 1.00 47.12 101 THR A N 1
ATOM 819 C CA . THR A 1 101 ? 1.370 -6.871 24.114 1.00 47.12 101 THR A CA 1
ATOM 820 C C . THR A 1 101 ? 1.723 -5.548 24.799 1.00 47.12 101 THR A C 1
ATOM 822 O O . THR A 1 101 ? 2.577 -5.541 25.684 1.00 47.12 101 THR A O 1
ATOM 825 N N . LYS A 1 102 ? 1.101 -4.415 24.435 1.00 47.44 102 LYS A N 1
ATOM 826 C CA . LYS A 1 102 ? 1.278 -3.159 25.186 1.00 47.44 102 LYS A CA 1
ATOM 827 C C . LYS A 1 102 ? 0.456 -3.207 26.478 1.00 47.44 102 LYS A C 1
ATOM 829 O O . LYS A 1 102 ? -0.755 -3.029 26.464 1.00 47.44 102 LYS A O 1
ATOM 834 N N . SER A 1 103 ? 1.147 -3.402 27.597 1.00 43.19 103 SER A N 1
ATOM 835 C CA . SER A 1 103 ? 0.615 -3.593 28.956 1.00 43.19 103 SER A CA 1
ATOM 836 C C . SER A 1 103 ? -0.116 -2.391 29.584 1.00 43.19 103 SER A C 1
ATOM 838 O O . SER A 1 103 ? -0.473 -2.459 30.755 1.00 43.19 103 SER A O 1
ATOM 840 N N . GLY A 1 104 ? -0.338 -1.298 28.846 1.00 40.59 104 GLY A N 1
ATOM 841 C CA . GLY A 1 104 ? -0.969 -0.068 29.349 1.00 40.59 104 GLY A CA 1
ATOM 842 C C . GLY A 1 104 ? -2.325 0.280 28.728 1.00 40.59 104 GLY A C 1
ATOM 843 O O . GLY A 1 104 ? -2.854 1.346 29.018 1.00 40.59 104 GLY A O 1
ATOM 844 N N . ALA A 1 105 ? -2.880 -0.563 27.854 1.00 43.56 105 ALA A N 1
ATOM 845 C CA . ALA A 1 105 ? -4.181 -0.319 27.239 1.00 43.56 105 ALA A CA 1
ATOM 846 C C . ALA A 1 105 ? -5.260 -1.159 27.939 1.00 43.56 105 ALA A C 1
ATOM 848 O O . ALA A 1 105 ? -5.439 -2.331 27.624 1.00 43.56 105 ALA A O 1
ATOM 849 N N . GLU A 1 106 ? -6.019 -0.558 28.854 1.00 39.78 106 GLU A N 1
ATOM 850 C CA . GLU A 1 106 ? -7.250 -1.145 29.422 1.00 39.78 106 GLU A CA 1
ATOM 851 C C . GLU A 1 106 ? -8.416 -1.210 28.405 1.00 39.78 106 GLU A C 1
ATOM 853 O O . GLU A 1 106 ? -9.580 -1.325 28.778 1.00 39.78 106 GLU A O 1
ATOM 858 N N . VAL A 1 107 ? -8.140 -1.154 27.098 1.00 41.78 107 VAL A N 1
ATOM 859 C CA . VAL A 1 107 ? -9.156 -1.096 26.037 1.00 41.78 107 VAL A CA 1
ATOM 860 C C . VAL A 1 107 ? -8.773 -2.048 24.894 1.00 41.78 107 VAL A C 1
ATOM 862 O O . VAL A 1 107 ? -7.585 -2.162 24.580 1.00 41.78 107 VAL A O 1
ATOM 865 N N . PRO A 1 108 ? -9.735 -2.712 24.215 1.00 48.31 108 PRO A N 1
ATOM 866 C CA . PRO A 1 108 ? -9.498 -3.592 23.066 1.00 48.31 108 PRO A CA 1
ATOM 867 C C . PRO A 1 108 ? -9.087 -2.836 21.782 1.00 48.31 108 PRO A C 1
ATOM 869 O O . PRO A 1 108 ? -9.537 -3.178 20.686 1.00 48.31 108 PRO A O 1
ATOM 872 N N . LEU A 1 109 ? -8.180 -1.857 21.891 1.00 45.69 109 LEU A N 1
ATOM 873 C CA . LEU A 1 109 ? -7.523 -1.165 20.771 1.00 45.69 109 LEU A CA 1
ATOM 874 C C . LEU A 1 109 ? -6.943 -2.162 19.743 1.00 45.69 109 LEU A C 1
ATOM 876 O O . LEU A 1 109 ? -6.886 -1.889 18.547 1.00 45.69 109 LEU A O 1
ATOM 880 N N . GLY A 1 110 ? -6.540 -3.354 20.197 1.00 52.66 110 GLY A N 1
ATOM 881 C CA . GLY A 1 110 ? -5.834 -4.358 19.397 1.00 52.66 110 GLY A CA 1
ATOM 882 C C . GLY A 1 110 ? -6.683 -5.260 18.490 1.00 52.66 110 GLY A C 1
ATOM 883 O O . GLY A 1 110 ? -6.134 -6.208 17.938 1.00 52.66 110 GLY A O 1
ATOM 884 N N . THR A 1 111 ? -8.000 -5.049 18.343 1.00 59.94 111 THR A N 1
ATOM 885 C CA . THR A 1 111 ? -8.823 -5.900 17.446 1.00 59.94 111 THR A CA 1
ATOM 886 C C . THR A 1 111 ? -9.439 -5.156 16.275 1.00 59.94 111 THR A C 1
ATOM 888 O O . THR A 1 111 ? -9.244 -5.589 15.147 1.00 59.94 111 THR A O 1
ATOM 891 N N . LYS A 1 112 ? -10.145 -4.036 16.481 1.00 65.69 112 LYS A N 1
ATOM 892 C CA . LYS A 1 112 ? -10.785 -3.309 15.365 1.00 65.69 112 LYS A CA 1
ATOM 893 C C . LYS A 1 112 ? -9.772 -2.585 14.489 1.00 65.69 112 LYS A C 1
ATOM 895 O O . LYS A 1 112 ? -9.795 -2.757 13.275 1.00 65.69 112 LYS A O 1
ATOM 900 N N . MET A 1 113 ? -8.877 -1.815 15.107 1.00 71.31 113 MET A N 1
ATOM 901 C CA . MET A 1 113 ? -7.843 -1.065 14.395 1.00 71.31 113 MET A CA 1
ATOM 902 C C . MET A 1 113 ? -6.900 -2.001 13.650 1.00 71.31 113 MET A C 1
ATOM 904 O O . MET A 1 113 ? -6.559 -1.807 12.491 1.00 71.31 113 MET A O 1
ATOM 908 N N . THR A 1 114 ? -6.559 -3.092 14.307 1.00 70.25 114 THR A N 1
ATOM 909 C CA . THR A 1 114 ? -5.691 -4.120 13.775 1.00 70.25 114 THR A CA 1
ATOM 910 C C . THR A 1 114 ? -6.345 -4.946 12.661 1.00 70.25 114 THR A C 1
ATOM 912 O O . THR A 1 114 ? -5.703 -5.246 11.655 1.00 70.25 114 THR A O 1
ATOM 915 N N . LEU A 1 115 ? -7.631 -5.286 12.795 1.00 73.00 115 LEU A N 1
ATOM 916 C CA . LEU A 1 115 ? -8.403 -5.912 11.722 1.00 73.00 115 LEU A CA 1
ATOM 917 C C . LEU A 1 115 ? -8.505 -4.970 10.519 1.00 73.00 115 LEU A C 1
ATOM 919 O O . LEU A 1 115 ? -8.260 -5.394 9.394 1.00 73.00 115 LEU A O 1
ATOM 923 N N . ALA A 1 116 ? -8.810 -3.693 10.759 1.00 76.81 116 ALA A N 1
ATOM 924 C CA . ALA A 1 116 ? -8.867 -2.669 9.725 1.00 76.81 116 ALA A CA 1
ATOM 925 C C . ALA A 1 116 ? -7.513 -2.521 9.020 1.00 76.81 116 ALA A C 1
ATOM 927 O O . ALA A 1 116 ? -7.459 -2.587 7.798 1.00 76.81 116 ALA A O 1
ATOM 928 N N . ALA A 1 117 ? -6.411 -2.431 9.766 1.00 77.12 117 ALA A N 1
ATOM 929 C CA . ALA A 1 117 ? -5.059 -2.379 9.219 1.00 77.12 117 ALA A CA 1
ATOM 930 C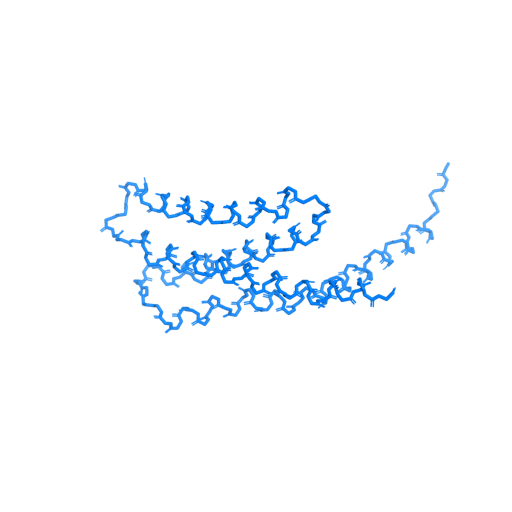 C . ALA A 1 117 ? -4.738 -3.614 8.364 1.00 77.12 117 ALA A C 1
ATOM 932 O O . ALA A 1 117 ? -4.195 -3.478 7.267 1.00 77.12 117 ALA A O 1
ATOM 933 N N . GLY A 1 118 ? -5.126 -4.811 8.815 1.00 75.50 118 GLY A N 1
ATOM 934 C CA . GLY A 1 118 ? -4.982 -6.046 8.045 1.00 75.50 118 GLY A CA 1
ATOM 935 C C . GLY A 1 118 ? -5.780 -6.024 6.739 1.00 75.50 118 GLY A C 1
ATOM 936 O O . GLY A 1 118 ? -5.223 -6.305 5.680 1.00 75.50 118 GLY A O 1
ATOM 937 N N . ILE A 1 119 ? -7.057 -5.632 6.795 1.00 81.31 119 ILE A N 1
ATOM 938 C CA . ILE A 1 119 ? -7.929 -5.498 5.616 1.00 81.31 119 ILE A CA 1
ATOM 939 C C . ILE A 1 119 ? -7.341 -4.492 4.627 1.00 81.31 119 ILE A C 1
ATOM 941 O O . ILE A 1 119 ? -7.271 -4.781 3.434 1.00 81.31 119 ILE A O 1
ATOM 945 N N . VAL A 1 120 ? -6.892 -3.333 5.116 1.00 86.38 120 VAL A N 1
ATOM 946 C CA . VAL A 1 120 ? -6.314 -2.288 4.271 1.00 86.38 120 VAL A CA 1
ATOM 947 C C . VAL A 1 120 ? -5.018 -2.772 3.620 1.00 86.38 120 VAL A C 1
ATOM 949 O O . VAL A 1 120 ? -4.862 -2.647 2.410 1.00 86.38 120 VAL A O 1
ATOM 952 N N . THR A 1 121 ? -4.122 -3.398 4.387 1.00 83.31 121 THR A N 1
ATOM 953 C CA . THR A 1 121 ? -2.843 -3.914 3.872 1.00 83.31 121 THR A CA 1
ATOM 954 C C . THR A 1 121 ? -3.062 -4.988 2.805 1.00 83.31 121 THR A C 1
ATOM 956 O O . THR A 1 121 ? -2.501 -4.903 1.714 1.00 83.31 121 THR A O 1
ATOM 959 N N . VAL A 1 122 ? -3.896 -5.995 3.092 1.00 82.12 122 VAL A N 1
ATOM 960 C CA . VAL A 1 122 ? -4.158 -7.111 2.168 1.00 82.12 122 VAL A CA 1
ATOM 961 C C . VAL A 1 122 ? -4.935 -6.633 0.941 1.00 82.12 122 VAL A C 1
ATOM 963 O O . VAL A 1 122 ? -4.595 -7.003 -0.181 1.00 82.12 122 VAL A O 1
ATOM 966 N N . GLY A 1 123 ? -5.941 -5.774 1.127 1.00 83.44 123 GLY A N 1
ATOM 967 C CA . GLY A 1 123 ? -6.709 -5.188 0.029 1.00 83.44 123 GLY A CA 1
ATOM 968 C C . GLY A 1 123 ? -5.833 -4.366 -0.917 1.00 83.44 123 GLY A C 1
ATOM 969 O O . GLY A 1 123 ? -5.870 -4.587 -2.129 1.00 83.44 123 GLY A O 1
ATOM 970 N N . SER A 1 124 ? -4.985 -3.488 -0.370 1.00 88.06 124 SER A N 1
ATOM 971 C CA . SER A 1 124 ? -4.034 -2.690 -1.152 1.00 88.06 124 SER A CA 1
ATOM 972 C C . SER A 1 124 ? -2.979 -3.540 -1.846 1.00 88.06 124 SER A C 1
ATOM 974 O O . SER A 1 124 ? -2.643 -3.259 -2.994 1.00 88.06 124 SER A O 1
ATOM 976 N N . PHE A 1 125 ? -2.514 -4.620 -1.215 1.00 84.69 125 PHE A N 1
ATOM 977 C CA . PHE A 1 125 ? -1.622 -5.581 -1.859 1.00 84.69 125 PHE A CA 1
ATOM 978 C C . PHE A 1 125 ? -2.285 -6.275 -3.060 1.00 84.69 125 PHE A C 1
ATOM 980 O O . PHE A 1 125 ? -1.708 -6.301 -4.147 1.00 84.69 125 PHE A O 1
ATOM 987 N N . ILE A 1 126 ? -3.500 -6.813 -2.905 1.00 83.31 126 ILE A N 1
ATOM 988 C CA . ILE A 1 126 ? -4.196 -7.547 -3.977 1.00 83.31 126 ILE A CA 1
ATOM 989 C C . ILE A 1 126 ? -4.498 -6.623 -5.161 1.00 83.31 126 ILE A C 1
ATOM 991 O O . ILE A 1 126 ? -4.234 -6.976 -6.314 1.00 83.31 126 ILE A O 1
ATOM 995 N N . ILE A 1 127 ? -5.052 -5.442 -4.883 1.00 85.62 127 ILE A N 1
ATOM 996 C CA . ILE A 1 127 ? -5.422 -4.470 -5.916 1.00 85.62 127 ILE A CA 1
ATOM 997 C C . ILE A 1 127 ? -4.167 -3.907 -6.583 1.00 85.62 127 ILE A C 1
ATOM 999 O O . ILE A 1 127 ? -4.102 -3.878 -7.812 1.00 85.62 127 ILE A O 1
ATOM 1003 N N . GLY A 1 128 ? -3.146 -3.551 -5.798 1.00 85.00 128 GLY A N 1
ATOM 1004 C CA . GLY A 1 128 ? -1.851 -3.099 -6.303 1.00 85.00 128 GLY A CA 1
ATOM 1005 C C . GLY A 1 128 ? -1.178 -4.134 -7.202 1.00 85.00 128 GLY A C 1
ATOM 1006 O O . GLY A 1 128 ? -0.731 -3.798 -8.293 1.00 85.00 128 GLY A O 1
ATOM 1007 N N . SER A 1 129 ? -1.186 -5.409 -6.807 1.00 81.06 129 SER A N 1
ATOM 1008 C CA . SER A 1 129 ? -0.580 -6.493 -7.594 1.00 81.06 129 SER A CA 1
ATOM 1009 C C . SER A 1 129 ? -1.268 -6.657 -8.949 1.00 81.06 129 SER A C 1
ATOM 1011 O O . SER A 1 129 ? -0.605 -6.789 -9.975 1.00 81.06 129 SER A O 1
ATOM 1013 N N . ARG A 1 130 ? -2.607 -6.588 -8.986 1.00 82.88 130 ARG A N 1
ATOM 1014 C CA . ARG A 1 130 ? -3.353 -6.610 -10.254 1.00 82.88 130 ARG A CA 1
ATOM 1015 C C . ARG A 1 130 ? -3.075 -5.376 -11.104 1.00 82.88 130 ARG A C 1
ATOM 1017 O O . ARG A 1 130 ? -2.907 -5.510 -12.309 1.00 82.88 130 ARG A O 1
ATOM 1024 N N . PHE A 1 131 ? -3.028 -4.199 -10.488 1.00 84.88 131 PHE A N 1
ATOM 1025 C CA . PHE A 1 131 ? -2.749 -2.944 -11.178 1.00 84.88 131 PHE A CA 1
ATOM 1026 C C . PHE A 1 131 ? -1.365 -2.955 -11.841 1.00 84.88 131 PHE A C 1
ATOM 1028 O O . PHE A 1 131 ? -1.268 -2.672 -13.032 1.00 84.88 131 PHE A O 1
ATOM 1035 N N . PHE A 1 132 ? -0.317 -3.365 -11.120 1.00 82.12 132 PHE A N 1
ATOM 1036 C CA . PHE A 1 132 ? 1.036 -3.455 -11.675 1.00 82.12 132 PHE A CA 1
ATOM 1037 C C . PHE A 1 132 ? 1.160 -4.534 -12.753 1.00 82.12 132 PHE A C 1
ATOM 1039 O O . PHE A 1 132 ? 1.758 -4.280 -13.797 1.00 82.12 132 PHE A O 1
ATOM 1046 N N . ASN A 1 133 ? 0.514 -5.690 -12.574 1.00 78.12 133 ASN A N 1
ATOM 1047 C CA . ASN A 1 133 ? 0.461 -6.709 -13.624 1.00 78.12 133 ASN A CA 1
ATOM 1048 C C . ASN A 1 133 ? -0.270 -6.223 -14.885 1.00 78.12 133 ASN A C 1
ATOM 1050 O O . ASN A 1 133 ? 0.119 -6.593 -15.986 1.00 78.12 133 ASN A O 1
ATOM 1054 N N . LEU A 1 134 ? -1.305 -5.386 -14.764 1.00 79.12 134 LEU A N 1
ATOM 1055 C CA . LEU A 1 134 ? -2.004 -4.823 -15.925 1.00 79.12 134 LEU A CA 1
ATOM 1056 C C . LEU A 1 134 ? -1.196 -3.725 -16.623 1.00 79.12 134 LEU A C 1
ATOM 1058 O O . LEU A 1 134 ? -1.136 -3.709 -17.849 1.00 79.12 134 LEU A O 1
ATOM 1062 N N . LEU A 1 135 ? -0.573 -2.823 -15.861 1.00 73.94 135 LEU A N 1
ATOM 1063 C CA . LEU A 1 135 ? 0.232 -1.733 -16.416 1.00 73.94 135 LEU A CA 1
ATOM 1064 C C . LEU A 1 135 ? 1.506 -2.223 -17.093 1.00 73.94 135 LEU A C 1
ATOM 1066 O O . LEU A 1 135 ? 1.904 -1.674 -18.116 1.00 73.94 135 LEU A O 1
ATOM 1070 N N . PHE A 1 136 ? 2.146 -3.243 -16.522 1.00 68.44 136 PHE A N 1
ATOM 1071 C CA . PHE A 1 136 ? 3.491 -3.624 -16.930 1.00 68.44 136 PHE A CA 1
ATOM 1072 C C . PHE A 1 136 ? 3.626 -5.084 -17.396 1.00 68.44 136 PHE A C 1
ATOM 1074 O O . PHE A 1 136 ? 4.584 -5.416 -18.088 1.00 68.44 136 PHE A O 1
ATOM 1081 N N . GLY A 1 137 ? 2.660 -5.955 -17.089 1.00 55.53 137 GLY A N 1
ATOM 1082 C CA . GLY A 1 137 ? 2.627 -7.353 -17.549 1.00 55.53 137 GLY A CA 1
ATOM 1083 C C . GLY A 1 137 ? 2.020 -7.553 -18.945 1.00 55.53 137 GLY A C 1
ATOM 1084 O O . GLY A 1 137 ? 2.143 -8.633 -19.517 1.00 55.53 137 GLY A O 1
ATOM 1085 N N . GLY A 1 138 ? 1.419 -6.518 -19.545 1.00 48.28 138 GLY A N 1
ATOM 1086 C CA . GLY A 1 138 ? 0.858 -6.567 -20.904 1.00 48.28 138 GLY A CA 1
ATOM 1087 C C . GLY A 1 138 ? 1.885 -6.654 -22.047 1.00 48.28 138 GLY A C 1
ATOM 1088 O O . GLY A 1 138 ? 1.488 -6.778 -23.200 1.00 48.28 138 GLY A O 1
ATOM 1089 N N . GLY A 1 139 ? 3.191 -6.596 -21.759 1.00 42.03 139 GLY A N 1
ATOM 1090 C CA . GLY A 1 139 ? 4.265 -6.617 -22.764 1.00 42.03 139 GLY A CA 1
ATOM 1091 C C . GLY A 1 139 ? 4.821 -8.001 -23.130 1.00 42.03 139 GLY A C 1
ATOM 1092 O O . GLY A 1 139 ? 5.786 -8.076 -23.883 1.00 42.03 139 GLY A O 1
ATOM 1093 N N . GLY A 1 140 ? 4.263 -9.087 -22.585 1.00 38.88 140 GLY A N 1
ATOM 1094 C CA . GLY A 1 140 ? 4.786 -10.454 -22.726 1.00 38.88 140 GLY A CA 1
ATOM 1095 C C . GLY A 1 140 ? 3.933 -11.401 -23.574 1.00 38.88 140 GLY A C 1
ATOM 1096 O O . GLY A 1 140 ? 3.854 -12.583 -23.252 1.00 38.88 140 GLY A O 1
ATOM 1097 N N . GLY A 1 141 ? 3.260 -10.905 -24.613 1.00 35.00 141 GLY A N 1
ATOM 1098 C CA . GLY A 1 141 ? 2.430 -11.725 -25.501 1.00 35.00 141 GLY A CA 1
ATOM 1099 C C . GLY A 1 141 ? 2.482 -11.236 -26.944 1.00 35.00 141 GLY A C 1
ATOM 1100 O O . GLY A 1 141 ? 1.618 -10.467 -27.357 1.00 35.00 141 GLY A O 1
ATOM 1101 N N . GLY A 1 142 ? 3.501 -11.686 -27.680 1.00 30.12 142 GLY A N 1
ATOM 1102 C CA . GLY A 1 142 ? 3.740 -11.418 -29.101 1.00 30.12 142 GLY A CA 1
ATOM 1103 C C . GLY A 1 142 ? 5.094 -11.949 -29.538 1.00 30.12 142 GLY A C 1
ATOM 1104 O O . GLY A 1 142 ? 6.097 -11.317 -29.150 1.00 30.12 142 GLY A O 1
#

Radius of gyration: 19.67 Å; chains: 1; bounding box: 58×36×58 Å

Sequence (142 aa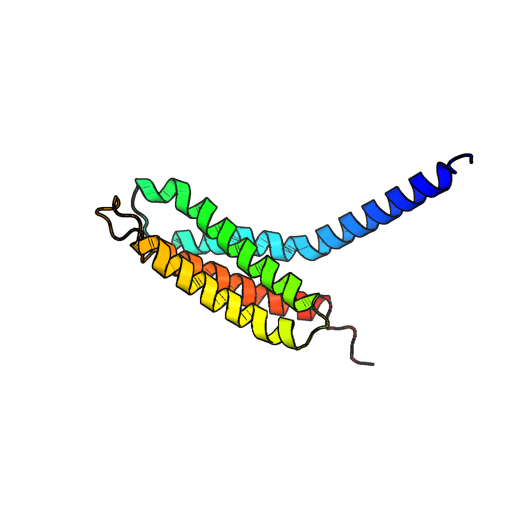):
MLLDWSNVVSRAQLSLFNFLLALSDLLPAIFFAITFPLVLLLFIRFDEGEKVLAPFELTFFSFIGLLVAYLTYLSKDTLLENLLPSFVVILAFFFQLFGRTKSGAEVPLGTKMTLAAGIVTVGSFIIGSRFFNLLFGGGGGG

Organism: Paracoccus pantotrophus (NCBI:txid82367)

Foldseek 3Di:
DDPPVVVVVVVVVVVVVVVVVVCVLCVVLLVCLLVVQVVVVVVDDDDPVCVVVLSVLLSVLLVLLLVLLVVLLVDPDPVSVVVSLVVLLVVLVVQLVVLPPPPPDPDVPSPRSSVSSSCSSNVSNVVSNVSSCVVPVPPPDD

Secondary structure (DSSP, 8-state):
----HHHHHHHHHHHHHHHHHHHHHHHHHHHHHHHHHHHHHTT----TTTTTTHHHHHHHHHHHHHHHHHHHHH---HHHHHHHHHHHHHHHHHHHHHHHH-TT--S-HHHHHHHHHHHHHHHHHHHHHHHHHHHHGGGS--

pLDDT: mean 71.6, std 13.9, range [30.12, 91.5]